Protein AF-A0A368EJ37-F1 (afdb_monomer)

Nearest PDB structures (foldseek):
  1osc-assembly3_E  TM=5.916E-01  e=1.489E+00  Rattus norvegicus
  3ah6-assembly2_F  TM=5.357E-01  e=2.552E+00  Escherichia coli K-12

Structure (mmCIF, N/CA/C/O backbone):
data_AF-A0A368EJ37-F1
#
_entry.id   AF-A0A368EJ37-F1
#
loop_
_atom_site.group_PDB
_atom_site.id
_atom_site.type_symbol
_atom_site.label_atom_id
_atom_site.label_alt_id
_atom_site.label_comp_id
_atom_site.label_asym_id
_atom_site.label_entity_id
_atom_site.label_seq_id
_atom_site.pdbx_PDB_ins_code
_atom_site.Cartn_x
_atom_site.Cartn_y
_atom_site.Cartn_z
_atom_site.occupancy
_atom_site.B_iso_or_equiv
_atom_site.auth_seq_id
_atom_site.auth_comp_id
_atom_site.auth_asym_id
_atom_site.auth_atom_id
_atom_site.pdbx_PDB_model_num
ATOM 1 N N . MET A 1 1 ? -40.345 -15.482 31.230 1.00 63.00 1 MET A N 1
ATOM 2 C CA . MET A 1 1 ? -39.903 -14.178 30.679 1.00 63.00 1 MET A CA 1
ATOM 3 C C . MET A 1 1 ? -39.580 -13.159 31.773 1.00 63.00 1 MET A C 1
ATOM 5 O O . MET A 1 1 ? -38.540 -12.523 31.689 1.00 63.00 1 MET A O 1
ATOM 9 N N . SER A 1 2 ? -40.390 -13.063 32.835 1.00 80.81 2 SER A N 1
ATOM 10 C CA . SER A 1 2 ? -40.132 -12.201 34.005 1.00 80.81 2 SER A CA 1
ATOM 11 C C . SER A 1 2 ? -38.794 -12.469 34.711 1.00 80.81 2 SER A C 1
ATOM 13 O O . SER A 1 2 ? -38.106 -11.522 35.070 1.00 80.81 2 SER A O 1
ATOM 15 N N . GLY A 1 3 ? -38.380 -13.735 34.844 1.00 87.50 3 GLY A N 1
ATOM 16 C CA . GLY A 1 3 ? -37.108 -14.088 35.494 1.00 87.50 3 GLY A CA 1
ATOM 17 C C . GLY A 1 3 ? -35.850 -13.566 34.783 1.00 87.50 3 GLY A C 1
ATOM 18 O O . GLY A 1 3 ? -34.902 -13.164 35.446 1.00 87.50 3 GLY A O 1
ATOM 19 N N . PHE A 1 4 ? -35.851 -13.498 33.445 1.00 92.50 4 PHE A N 1
ATOM 20 C CA . PHE A 1 4 ? -34.720 -12.962 32.670 1.00 92.50 4 PHE A CA 1
ATOM 21 C C . PHE A 1 4 ? -34.585 -11.445 32.844 1.00 92.50 4 PHE A C 1
ATOM 23 O O . PHE A 1 4 ? -33.490 -10.929 33.039 1.00 92.50 4 PHE A O 1
ATOM 30 N N . ILE A 1 5 ? -35.719 -10.739 32.832 1.00 93.44 5 ILE A N 1
ATOM 31 C CA . ILE A 1 5 ? -35.765 -9.295 33.086 1.00 93.44 5 ILE A CA 1
ATOM 32 C C . ILE A 1 5 ? -35.315 -9.003 34.524 1.00 93.44 5 ILE A C 1
ATOM 34 O O . ILE A 1 5 ? -34.531 -8.083 34.732 1.00 93.44 5 ILE A O 1
ATOM 38 N N . GLY A 1 6 ? -35.741 -9.818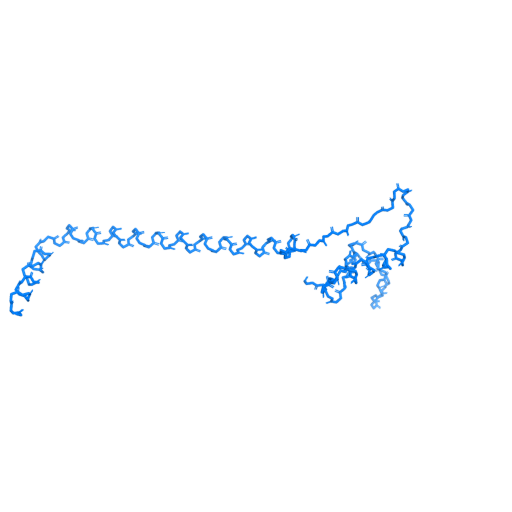 35.497 1.00 93.81 6 GLY A N 1
ATOM 39 C CA . GLY A 1 6 ? -35.275 -9.725 36.883 1.00 93.81 6 GLY A CA 1
ATOM 40 C C . GLY A 1 6 ? -33.755 -9.859 37.003 1.00 93.81 6 GLY A C 1
ATOM 41 O O . GLY A 1 6 ? -33.118 -8.998 37.597 1.00 93.81 6 GLY A O 1
ATOM 42 N N . ALA A 1 7 ? -33.161 -10.866 36.354 1.00 93.62 7 ALA A N 1
ATOM 43 C CA . ALA A 1 7 ? -31.709 -11.058 36.349 1.00 93.62 7 ALA A CA 1
ATOM 44 C C . ALA A 1 7 ? -30.945 -9.881 35.708 1.00 93.62 7 ALA A C 1
ATOM 46 O O . ALA A 1 7 ? -29.888 -9.490 36.199 1.00 93.62 7 ALA A O 1
ATOM 47 N N . LEU A 1 8 ? -31.481 -9.286 34.634 1.00 92.50 8 LEU A N 1
ATOM 48 C CA . LEU A 1 8 ? -30.867 -8.127 33.977 1.00 92.50 8 LEU A CA 1
ATOM 49 C C . LEU A 1 8 ? -30.895 -6.876 34.869 1.00 92.50 8 LEU A C 1
ATOM 51 O O . LEU A 1 8 ? -29.930 -6.115 34.897 1.00 92.50 8 LEU A O 1
ATOM 55 N N . LEU A 1 9 ? -32.000 -6.661 35.590 1.00 93.81 9 LEU A N 1
ATOM 56 C CA . LEU A 1 9 ? -32.155 -5.549 36.529 1.00 93.81 9 LEU A CA 1
ATOM 57 C C . LEU A 1 9 ? -31.240 -5.706 37.748 1.00 93.81 9 LEU A C 1
ATOM 59 O O . LEU A 1 9 ? -30.644 -4.718 38.175 1.00 93.81 9 LEU A O 1
ATOM 63 N N . GLU A 1 10 ? -31.084 -6.931 38.256 1.00 90.88 10 GLU A N 1
ATOM 64 C CA . GLU A 1 10 ? -30.146 -7.255 39.338 1.00 90.88 10 GLU A CA 1
ATOM 65 C C . GLU A 1 10 ? -28.701 -6.954 38.904 1.00 90.88 10 GLU A C 1
ATOM 67 O O . GLU A 1 10 ? -27.994 -6.180 39.549 1.00 90.88 10 GLU A O 1
ATOM 72 N N . ALA A 1 11 ? -28.296 -7.449 37.728 1.00 91.25 11 ALA A N 1
ATOM 73 C CA . ALA A 1 11 ? -26.981 -7.166 37.158 1.00 91.25 11 ALA A CA 1
ATOM 74 C C . ALA A 1 11 ? -26.767 -5.661 36.906 1.00 91.25 11 ALA A C 1
ATOM 76 O O . ALA A 1 11 ? -25.683 -5.129 37.147 1.00 91.25 11 ALA A O 1
ATOM 77 N N . TRP A 1 12 ? -27.798 -4.941 36.455 1.00 92.75 12 TRP A N 1
ATOM 78 C CA . TRP A 1 12 ? -27.737 -3.491 36.266 1.00 92.75 12 TRP A CA 1
ATOM 79 C C . TRP A 1 12 ? -27.555 -2.735 37.586 1.00 92.75 12 TRP A C 1
ATOM 81 O O . TRP A 1 12 ? -26.796 -1.762 37.643 1.00 92.75 1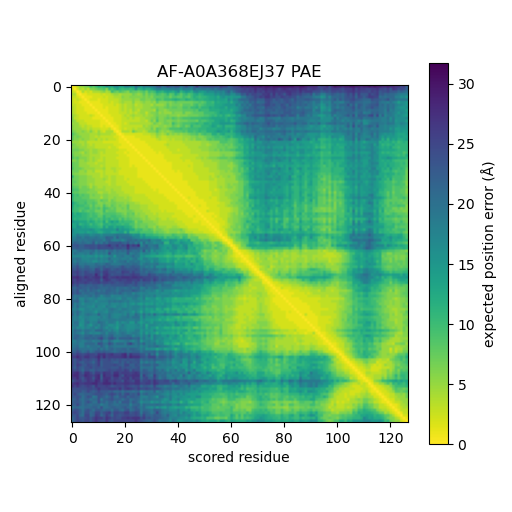2 TRP A O 1
ATOM 91 N N . ALA A 1 13 ? -28.222 -3.173 38.655 1.00 92.69 13 ALA A N 1
ATOM 92 C CA . ALA A 1 13 ? -28.052 -2.608 39.989 1.00 92.69 13 ALA A CA 1
ATOM 93 C C . ALA A 1 13 ? -26.623 -2.830 40.508 1.00 92.69 13 ALA A C 1
ATOM 95 O O . ALA A 1 13 ? -26.001 -1.889 41.009 1.00 92.69 13 ALA A O 1
ATOM 96 N N . GLU A 1 14 ? -26.066 -4.020 40.297 1.00 91.19 14 GLU A N 1
ATOM 97 C CA . GLU A 1 14 ? -24.692 -4.361 40.672 1.00 91.19 14 GLU A CA 1
ATOM 98 C C . GLU A 1 14 ? -23.657 -3.513 39.907 1.00 91.19 14 GLU A C 1
ATOM 100 O O . GLU A 1 14 ? -22.770 -2.894 40.508 1.00 91.19 14 GLU A O 1
ATOM 105 N N . LEU A 1 15 ? -23.831 -3.359 38.587 1.00 90.00 15 LEU A N 1
ATOM 106 C CA . LEU A 1 15 ? -23.019 -2.450 37.765 1.00 90.00 15 LEU A CA 1
ATOM 107 C C . LEU A 1 15 ? -23.121 -0.997 38.256 1.00 90.00 15 LEU A C 1
ATOM 109 O O . LEU A 1 15 ? -22.133 -0.258 38.256 1.00 90.00 15 LEU A O 1
ATOM 113 N N . ARG A 1 16 ? -24.310 -0.574 38.707 1.00 90.75 16 ARG A N 1
ATOM 114 C CA . ARG A 1 16 ? -24.559 0.769 39.250 1.00 90.75 16 ARG A CA 1
ATOM 115 C C . ARG A 1 16 ? -23.903 0.984 40.615 1.00 90.75 16 ARG A C 1
ATOM 117 O O . ARG A 1 16 ? -23.545 2.121 40.928 1.00 90.75 16 ARG A O 1
ATOM 124 N N . HIS A 1 17 ? -23.753 -0.061 41.419 1.00 94.50 17 HIS A N 1
ATOM 125 C CA . HIS A 1 17 ? -23.094 0.022 42.717 1.00 94.50 17 HIS A CA 1
ATOM 126 C C . HIS A 1 17 ? -21.567 0.088 42.563 1.00 94.50 17 HIS A C 1
ATOM 128 O O . HIS A 1 17 ? -20.903 0.900 43.205 1.00 94.50 17 HIS A O 1
ATOM 134 N N . HIS A 1 18 ? -21.010 -0.672 41.617 1.00 93.62 18 HIS A N 1
ATOM 135 C CA . HIS A 1 18 ? -19.567 -0.756 41.368 1.00 93.62 18 HIS A CA 1
ATOM 136 C C . HIS A 1 18 ? -19.077 0.064 40.162 1.00 93.62 18 HIS A C 1
ATOM 138 O O . HIS A 1 18 ? -18.057 -0.266 39.551 1.00 93.62 18 HIS A O 1
ATOM 144 N N . LYS A 1 19 ? -19.758 1.176 39.845 1.00 90.81 19 LYS A N 1
ATOM 145 C CA . LYS A 1 19 ? -19.499 2.019 38.657 1.00 90.81 19 LYS A CA 1
ATOM 146 C C . LYS A 1 19 ? -18.036 2.360 38.424 1.00 90.81 19 LYS A C 1
ATOM 148 O O . LYS A 1 19 ? -17.588 2.305 37.291 1.00 90.81 19 LYS A O 1
ATOM 153 N N . LEU A 1 20 ? -17.298 2.725 39.472 1.00 93.94 20 LEU A N 1
ATOM 154 C CA . LEU A 1 20 ? -15.902 3.152 39.343 1.00 93.94 20 LEU A CA 1
ATOM 155 C C . LEU A 1 20 ? -15.017 2.032 38.783 1.00 93.94 20 LEU A C 1
ATOM 157 O O . LEU A 1 20 ? -14.254 2.255 37.849 1.00 93.94 20 LEU A O 1
ATOM 161 N N . ARG A 1 21 ? -15.169 0.814 39.316 1.00 94.19 21 ARG A N 1
ATOM 162 C CA . ARG A 1 21 ? -14.412 -0.362 38.865 1.00 94.19 21 ARG A CA 1
ATOM 163 C C . ARG A 1 21 ? -14.820 -0.756 37.448 1.00 94.19 21 ARG A C 1
ATOM 165 O O . ARG A 1 21 ? -13.957 -0.979 36.608 1.00 94.19 21 ARG A O 1
ATOM 172 N N . VAL A 1 22 ? -16.126 -0.768 37.181 1.00 94.38 22 VAL A N 1
ATOM 173 C CA . VAL A 1 22 ? -16.693 -1.106 35.867 1.00 94.38 22 VAL A CA 1
ATOM 174 C C . VAL A 1 22 ? -16.231 -0.123 34.790 1.00 94.38 22 VAL A C 1
ATOM 176 O O . VAL A 1 22 ? -15.807 -0.549 33.720 1.00 94.38 22 VAL A O 1
ATOM 179 N N . LEU A 1 23 ? -16.256 1.182 35.074 1.00 95.25 23 LEU A N 1
ATOM 180 C CA . LEU A 1 23 ? -15.785 2.221 34.157 1.00 95.25 23 LEU A CA 1
ATOM 181 C C . LEU A 1 23 ? -14.298 2.063 33.847 1.00 95.25 23 LEU A C 1
ATOM 183 O O . LEU A 1 23 ? -13.919 2.132 32.681 1.00 95.25 23 LEU A O 1
ATOM 187 N N . LEU A 1 24 ? -13.467 1.805 34.862 1.00 95.94 24 LEU A N 1
ATOM 188 C CA . LEU A 1 24 ? -12.032 1.601 34.658 1.00 95.94 24 LEU A CA 1
ATOM 189 C C . LEU A 1 24 ? -11.761 0.392 33.748 1.00 95.94 24 LEU A C 1
ATOM 191 O O . LEU A 1 24 ? -10.946 0.480 32.832 1.00 95.94 24 LEU A O 1
ATOM 195 N N . SER A 1 25 ? -12.484 -0.714 33.957 1.00 96.50 25 SER A N 1
ATOM 196 C CA . SER A 1 25 ? -12.393 -1.902 33.103 1.00 96.50 25 SER A CA 1
ATOM 197 C C . SER A 1 25 ? -12.881 -1.637 31.676 1.00 96.50 25 SER A C 1
ATOM 199 O O . SER A 1 25 ? -12.213 -2.039 30.728 1.00 96.50 25 SER A O 1
ATOM 201 N N . LEU A 1 26 ? -14.000 -0.925 31.502 1.00 95.88 26 LEU A N 1
ATOM 202 C CA . LEU A 1 26 ? -14.537 -0.553 30.186 1.00 95.88 26 LEU A CA 1
ATOM 203 C C . LEU A 1 26 ? -13.570 0.328 29.395 1.00 95.88 26 LEU A C 1
ATOM 205 O O . LEU A 1 26 ? -13.362 0.086 28.209 1.00 95.88 26 LEU A O 1
ATOM 209 N N . ILE A 1 27 ? -12.957 1.317 30.048 1.00 97.69 27 ILE A N 1
ATOM 210 C CA . ILE A 1 27 ? -11.945 2.175 29.423 1.00 97.69 27 ILE A CA 1
ATOM 211 C C . ILE A 1 27 ? -10.732 1.340 29.015 1.00 97.69 27 ILE A C 1
ATOM 213 O O . ILE A 1 27 ? -10.263 1.476 27.890 1.00 97.69 27 ILE A O 1
ATOM 217 N N . GLY A 1 28 ? -10.259 0.446 29.890 1.00 97.62 28 GLY A N 1
ATOM 218 C CA . GLY A 1 28 ? -9.161 -0.464 29.568 1.00 97.62 28 GLY A CA 1
ATOM 219 C C . GLY A 1 28 ? -9.448 -1.278 28.306 1.00 97.62 28 GLY A C 1
ATOM 220 O O . GLY A 1 28 ? -8.648 -1.267 27.375 1.00 97.62 28 GLY A O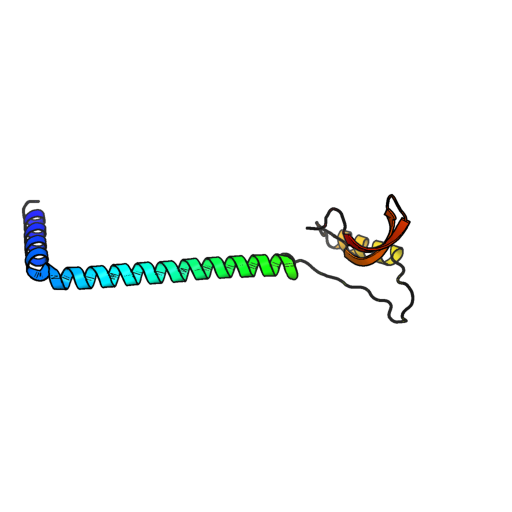 1
ATOM 221 N N . ILE A 1 29 ? -10.630 -1.896 28.231 1.00 97.88 29 ILE A N 1
ATOM 222 C CA . ILE A 1 29 ? -11.063 -2.668 27.059 1.00 97.88 29 ILE A CA 1
ATOM 223 C C . ILE A 1 29 ? -11.146 -1.777 25.813 1.00 97.88 29 ILE A C 1
ATOM 225 O O . ILE A 1 29 ? -10.629 -2.153 24.763 1.00 97.88 29 ILE A O 1
ATOM 229 N N . ALA A 1 30 ? -11.749 -0.589 25.915 1.00 97.94 30 ALA A N 1
ATOM 230 C CA . ALA A 1 30 ? -11.881 0.333 24.789 1.00 97.94 30 ALA A CA 1
ATOM 231 C C . ALA A 1 30 ? -10.514 0.758 24.232 1.00 97.94 30 ALA A C 1
ATOM 233 O O . ALA A 1 30 ? -10.302 0.722 23.020 1.00 97.94 30 ALA A O 1
ATOM 234 N N . VAL A 1 31 ? -9.567 1.094 25.113 1.00 98.38 31 VAL A N 1
ATOM 235 C CA . VAL A 1 31 ? -8.194 1.447 24.732 1.00 98.38 31 VAL A CA 1
ATOM 236 C C . VAL A 1 31 ? -7.476 0.250 24.112 1.00 98.38 31 VAL A C 1
ATOM 238 O O . VAL A 1 31 ? -6.818 0.412 23.087 1.00 98.38 31 VAL A O 1
ATOM 241 N N . SER A 1 32 ? -7.630 -0.958 24.665 1.00 98.25 32 SER A N 1
ATOM 242 C CA . SER A 1 32 ? -7.039 -2.173 24.091 1.00 98.25 32 SER A CA 1
ATOM 243 C C . SER A 1 32 ? -7.551 -2.459 22.679 1.00 98.25 32 SER A C 1
ATOM 245 O O . SER A 1 32 ? -6.751 -2.722 21.782 1.00 98.25 32 SER A O 1
ATOM 247 N N . VAL A 1 33 ? -8.865 -2.373 22.454 1.00 98.31 33 VAL A N 1
ATOM 248 C CA . VAL A 1 33 ? -9.468 -2.605 21.132 1.00 98.31 33 VAL A CA 1
ATOM 249 C C . VAL A 1 33 ? -9.037 -1.524 20.138 1.00 98.31 33 VAL A C 1
ATOM 251 O O . VAL A 1 33 ? -8.682 -1.848 19.003 1.00 98.31 33 VAL A O 1
ATOM 254 N N . ALA A 1 34 ? -9.005 -0.257 20.559 1.00 98.00 34 ALA A N 1
ATOM 255 C CA . ALA A 1 34 ? -8.534 0.845 19.723 1.00 98.00 34 ALA A CA 1
ATOM 256 C C . ALA A 1 34 ? -7.061 0.666 19.323 1.00 98.00 34 ALA A C 1
ATOM 258 O O . ALA A 1 34 ? -6.724 0.812 18.150 1.00 98.00 34 ALA A O 1
ATOM 259 N N . ALA A 1 35 ? -6.200 0.287 20.271 1.00 98.38 35 ALA A N 1
ATOM 260 C CA . ALA A 1 35 ? -4.790 0.020 20.014 1.00 98.38 35 ALA A CA 1
ATOM 261 C C . ALA A 1 35 ? -4.600 -1.156 19.044 1.00 98.38 35 ALA A C 1
ATOM 263 O O . ALA A 1 35 ? -3.864 -1.024 18.068 1.00 98.38 35 ALA A O 1
ATOM 264 N N . LEU A 1 36 ? -5.300 -2.276 19.261 1.00 98.44 36 LEU A N 1
ATOM 265 C CA . LEU A 1 36 ? -5.235 -3.432 18.364 1.00 98.44 36 LEU A CA 1
ATOM 266 C C . LEU A 1 36 ? -5.677 -3.060 16.943 1.00 98.44 36 LEU A C 1
ATOM 268 O O . LEU A 1 36 ? -5.000 -3.395 15.976 1.00 98.44 36 LEU A O 1
ATOM 272 N N . THR A 1 37 ? -6.777 -2.317 16.825 1.00 98.00 37 THR A N 1
ATOM 273 C CA . THR A 1 37 ? -7.299 -1.851 15.534 1.00 98.00 37 THR A CA 1
ATOM 274 C C . THR A 1 37 ? -6.301 -0.932 14.833 1.00 98.00 37 THR A C 1
ATOM 276 O O . THR A 1 37 ? -6.041 -1.108 13.646 1.00 98.00 37 THR A O 1
ATOM 279 N N . ALA A 1 38 ? -5.701 0.014 15.561 1.00 98.06 38 ALA A N 1
ATOM 280 C CA . ALA A 1 38 ? -4.706 0.927 15.009 1.00 98.06 38 ALA A CA 1
ATOM 281 C C . ALA A 1 38 ? -3.465 0.183 14.494 1.00 98.06 38 ALA A C 1
ATOM 283 O O . ALA A 1 38 ? -2.986 0.476 13.400 1.00 98.06 38 ALA A O 1
ATOM 284 N N . VAL A 1 39 ? -2.971 -0.807 15.245 1.00 98.06 39 VAL A N 1
ATOM 285 C CA . VAL A 1 39 ? -1.820 -1.625 14.836 1.00 98.06 39 VAL A CA 1
ATOM 286 C C . VAL A 1 39 ? -2.141 -2.451 13.591 1.00 98.06 39 VAL A C 1
ATOM 288 O O . VAL A 1 39 ? -1.330 -2.490 12.670 1.00 98.06 39 VAL A O 1
ATOM 291 N N . VAL A 1 40 ? -3.323 -3.070 13.527 1.00 97.94 40 VAL A N 1
ATOM 292 C CA . VAL A 1 40 ? -3.750 -3.840 12.347 1.00 97.94 40 VAL A CA 1
ATOM 293 C C . VAL A 1 40 ? -3.881 -2.935 11.122 1.00 97.94 40 VAL A C 1
ATOM 295 O O . VAL A 1 40 ? -3.344 -3.261 10.067 1.00 97.94 40 VAL A O 1
ATOM 298 N N . ALA A 1 41 ? -4.527 -1.776 11.265 1.00 98.00 41 ALA A N 1
ATOM 299 C CA . ALA A 1 41 ? -4.676 -0.818 10.174 1.00 98.00 41 ALA A CA 1
ATOM 300 C C . ALA A 1 41 ? -3.316 -0.328 9.653 1.00 98.00 41 ALA A C 1
ATOM 302 O O . ALA A 1 41 ? -3.095 -0.278 8.444 1.00 98.00 41 ALA A O 1
ATOM 303 N N . LEU A 1 42 ? -2.384 -0.014 10.558 1.00 98.00 42 LEU A N 1
ATOM 304 C CA . LEU A 1 42 ? -1.030 0.385 10.183 1.00 98.00 42 LEU A CA 1
ATOM 305 C C . LEU A 1 42 ? -0.269 -0.754 9.489 1.00 98.00 42 LEU A C 1
ATOM 307 O O . LEU A 1 42 ? 0.449 -0.500 8.524 1.00 98.00 42 LEU A O 1
ATOM 311 N N . GLY A 1 43 ? -0.429 -1.995 9.953 1.00 96.62 43 GLY A N 1
ATOM 312 C CA . GLY A 1 43 ? 0.195 -3.169 9.345 1.00 96.62 43 GLY A CA 1
ATOM 313 C C . GLY A 1 43 ? -0.277 -3.408 7.912 1.00 96.62 43 GLY A C 1
ATOM 314 O O . GLY A 1 43 ? 0.544 -3.618 7.021 1.00 96.62 43 GLY A O 1
ATOM 315 N N . GLU A 1 44 ? -1.582 -3.299 7.666 1.00 96.88 44 GLU A N 1
ATOM 316 C CA . GLU A 1 44 ? -2.136 -3.429 6.315 1.00 96.88 44 GLU A CA 1
ATOM 317 C C . GLU A 1 44 ? -1.702 -2.275 5.406 1.00 96.88 44 GLU A C 1
ATOM 319 O O . GLU A 1 44 ? -1.293 -2.513 4.270 1.00 96.88 44 GLU A O 1
ATOM 324 N N . TYR A 1 45 ? -1.660 -1.043 5.922 1.00 96.38 45 TYR A N 1
ATOM 325 C CA . TYR A 1 45 ? -1.106 0.095 5.185 1.00 96.38 45 TYR A CA 1
ATOM 326 C C . TYR A 1 45 ? 0.366 -0.123 4.802 1.00 96.38 45 TYR A C 1
ATOM 328 O O . TYR A 1 45 ? 0.751 0.105 3.657 1.00 96.38 45 TYR A O 1
ATOM 336 N N . GLN A 1 46 ? 1.200 -0.598 5.733 1.00 95.69 46 GLN A N 1
ATOM 337 C CA . GLN A 1 46 ? 2.605 -0.898 5.446 1.00 95.69 46 GLN A CA 1
ATOM 338 C C . GLN A 1 46 ? 2.754 -2.015 4.415 1.00 95.69 46 GLN A C 1
ATOM 340 O O . GLN A 1 46 ? 3.601 -1.914 3.531 1.00 95.69 46 GLN A O 1
ATOM 345 N N . ARG A 1 47 ? 1.929 -3.063 4.500 1.00 92.19 47 ARG A N 1
ATOM 346 C CA . ARG A 1 47 ? 1.927 -4.159 3.527 1.00 92.19 47 ARG A CA 1
ATOM 347 C C . ARG A 1 47 ? 1.558 -3.657 2.133 1.00 92.19 47 ARG A C 1
ATOM 349 O O . ARG A 1 47 ? 2.236 -4.013 1.174 1.00 92.19 47 ARG A O 1
ATOM 356 N N . GLN A 1 48 ? 0.538 -2.808 2.030 1.00 92.31 48 GLN A N 1
ATOM 357 C CA . GLN A 1 48 ? 0.153 -2.180 0.771 1.00 92.31 48 GLN A CA 1
ATOM 358 C C . GLN A 1 48 ? 1.279 -1.296 0.224 1.00 92.31 48 GLN A C 1
ATOM 360 O O . GLN A 1 48 ? 1.677 -1.458 -0.925 1.00 92.31 48 GLN A O 1
ATOM 365 N N . ALA A 1 49 ? 1.845 -0.414 1.049 1.00 90.88 49 ALA A N 1
ATOM 366 C CA . ALA A 1 49 ? 2.939 0.460 0.638 1.00 90.88 49 ALA A CA 1
ATOM 367 C C . ALA A 1 49 ? 4.172 -0.337 0.178 1.00 90.88 49 ALA A C 1
ATOM 369 O O . ALA A 1 49 ? 4.815 0.027 -0.806 1.00 90.88 49 ALA A O 1
ATOM 370 N N . ALA A 1 50 ? 4.491 -1.440 0.860 1.00 88.12 50 ALA A N 1
ATOM 371 C CA . ALA A 1 50 ? 5.574 -2.335 0.475 1.00 88.12 50 ALA A CA 1
ATOM 372 C C . ALA A 1 50 ? 5.285 -3.053 -0.851 1.00 88.12 50 ALA A C 1
ATOM 374 O O . ALA A 1 50 ? 6.187 -3.169 -1.677 1.00 88.12 50 ALA A O 1
ATOM 375 N N . ALA A 1 51 ? 4.045 -3.494 -1.079 1.00 86.31 51 ALA A N 1
ATOM 376 C CA . ALA A 1 51 ? 3.636 -4.105 -2.341 1.00 86.31 51 ALA A CA 1
ATOM 377 C C . ALA A 1 51 ? 3.721 -3.104 -3.502 1.00 86.31 51 ALA A C 1
ATOM 379 O O . ALA A 1 51 ? 4.360 -3.393 -4.504 1.00 86.31 51 ALA A O 1
ATOM 380 N N . GLU A 1 52 ? 3.185 -1.893 -3.340 1.00 86.06 52 GLU A N 1
ATOM 381 C CA . GLU A 1 52 ? 3.265 -0.838 -4.359 1.00 86.06 52 GLU A CA 1
ATOM 382 C C . GLU A 1 52 ? 4.710 -0.409 -4.645 1.00 86.06 52 GLU A C 1
ATOM 384 O O . GLU A 1 52 ? 5.071 -0.125 -5.786 1.00 86.06 52 GLU A O 1
ATOM 389 N N . GLN A 1 53 ? 5.556 -0.347 -3.614 1.00 86.06 53 GLN A N 1
ATOM 390 C CA . GLN A 1 53 ? 6.984 -0.095 -3.780 1.00 86.06 53 GLN A CA 1
ATOM 391 C C . GLN A 1 53 ? 7.655 -1.248 -4.539 1.00 86.06 53 GLN A C 1
ATOM 393 O O . GLN A 1 53 ? 8.445 -1.001 -5.446 1.00 86.06 53 GLN A O 1
ATOM 398 N N . SER A 1 54 ? 7.339 -2.497 -4.197 1.00 80.81 54 SER A N 1
ATOM 399 C CA . SER A 1 54 ? 7.855 -3.666 -4.909 1.00 80.81 54 SER A CA 1
ATOM 400 C C . SER A 1 54 ? 7.426 -3.652 -6.373 1.00 80.81 54 SER A C 1
ATOM 402 O O . SER A 1 54 ? 8.268 -3.857 -7.236 1.00 80.81 54 SER A O 1
ATOM 404 N N . ASP A 1 55 ? 6.169 -3.324 -6.665 1.00 81.12 55 ASP A N 1
ATOM 405 C CA . ASP A 1 55 ? 5.665 -3.216 -8.034 1.00 81.12 55 ASP A CA 1
ATOM 406 C C . ASP A 1 55 ? 6.370 -2.094 -8.814 1.00 81.12 55 ASP A C 1
ATOM 408 O O . ASP A 1 55 ? 6.699 -2.271 -9.985 1.00 81.12 55 ASP A O 1
ATOM 412 N N . ARG A 1 56 ? 6.654 -0.950 -8.168 1.00 75.50 56 ARG A N 1
ATOM 413 C CA . ARG A 1 56 ? 7.343 0.192 -8.797 1.00 75.50 56 ARG A CA 1
ATOM 414 C C . ARG A 1 56 ? 8.803 -0.085 -9.150 1.00 75.50 56 ARG A C 1
ATOM 416 O O . ARG A 1 56 ? 9.272 0.414 -10.166 1.00 75.50 56 ARG A O 1
ATOM 423 N N . TYR A 1 57 ? 9.533 -0.815 -8.309 1.00 70.50 57 TYR A N 1
ATOM 424 C CA . TYR A 1 57 ? 10.981 -1.010 -8.487 1.00 70.50 57 TYR A CA 1
ATOM 425 C C . TYR A 1 57 ? 11.361 -2.404 -8.991 1.00 70.50 57 TYR A C 1
ATOM 427 O O . TYR A 1 57 ? 12.346 -2.543 -9.710 1.00 70.50 57 TYR A O 1
ATOM 435 N N . GLY A 1 58 ? 10.613 -3.434 -8.603 1.00 67.38 58 GLY A N 1
ATOM 436 C CA . GLY A 1 58 ? 10.816 -4.819 -9.028 1.00 67.38 58 GLY A CA 1
ATOM 437 C C . GLY A 1 58 ? 9.953 -5.231 -10.219 1.00 67.38 58 GLY A C 1
ATOM 438 O O . GLY A 1 58 ? 10.171 -6.306 -10.774 1.00 67.38 58 GLY A O 1
ATOM 439 N N . GLY A 1 59 ? 8.997 -4.390 -10.624 1.00 70.62 59 GLY A N 1
ATOM 440 C CA . GLY A 1 59 ? 7.928 -4.788 -11.531 1.00 70.62 59 GLY A CA 1
ATOM 441 C C . GLY A 1 59 ? 6.887 -5.659 -10.823 1.00 70.62 59 GLY A C 1
ATOM 442 O O . GLY A 1 59 ? 7.076 -6.105 -9.689 1.00 70.62 59 GLY A O 1
ATOM 443 N N . ARG A 1 60 ? 5.755 -5.899 -11.490 1.00 69.44 60 ARG A N 1
ATOM 444 C CA . ARG A 1 60 ? 4.722 -6.803 -10.965 1.00 69.44 60 ARG A CA 1
ATOM 445 C C . ARG A 1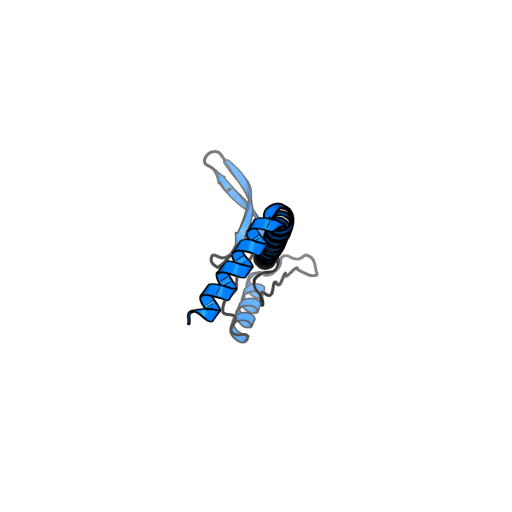 60 ? 5.278 -8.223 -10.856 1.00 69.44 60 ARG A C 1
ATOM 447 O O . ARG A 1 60 ? 6.255 -8.585 -11.509 1.00 69.44 60 ARG A O 1
ATOM 454 N N . VAL A 1 61 ? 4.618 -9.064 -10.063 1.00 63.28 61 VAL A N 1
ATOM 455 C CA . VAL A 1 61 ? 4.942 -10.497 -9.995 1.00 63.28 61 VAL A CA 1
ATOM 456 C C . VAL A 1 61 ? 4.987 -11.073 -11.421 1.00 63.28 61 VAL A C 1
ATOM 458 O O . VAL A 1 61 ? 3.996 -10.983 -12.143 1.00 63.28 61 VAL A O 1
ATOM 461 N N . ALA A 1 62 ? 6.139 -11.650 -11.792 1.00 66.69 62 ALA A N 1
ATOM 462 C CA . ALA A 1 62 ? 6.515 -12.146 -13.128 1.00 66.69 62 ALA A CA 1
ATOM 463 C C . ALA A 1 62 ? 7.098 -11.130 -14.141 1.00 66.69 62 ALA A C 1
ATOM 465 O O . ALA A 1 62 ? 7.274 -11.479 -15.307 1.00 66.69 62 ALA A O 1
ATOM 466 N N . THR A 1 63 ? 7.481 -9.917 -13.730 1.00 75.00 63 THR A N 1
ATOM 467 C CA . THR A 1 63 ? 8.313 -9.038 -14.568 1.00 75.00 63 THR A CA 1
ATOM 468 C C . THR A 1 63 ? 9.753 -9.560 -14.637 1.00 75.00 63 THR A C 1
ATOM 470 O O . THR A 1 63 ? 10.404 -9.769 -13.616 1.00 75.00 63 THR A O 1
ATOM 473 N N . ILE A 1 64 ? 10.264 -9.752 -15.855 1.00 75.56 64 ILE A N 1
ATOM 474 C CA . ILE A 1 64 ? 11.662 -10.109 -16.120 1.00 75.56 64 ILE A CA 1
ATOM 475 C C . ILE A 1 64 ? 12.344 -8.877 -16.712 1.00 75.56 64 ILE A C 1
ATOM 477 O O . ILE A 1 64 ? 11.918 -8.377 -17.750 1.00 75.56 64 ILE A O 1
ATOM 481 N N . SER A 1 65 ? 13.398 -8.394 -16.055 1.00 78.19 65 SER A N 1
ATOM 482 C CA . SER A 1 65 ? 14.240 -7.314 -16.575 1.00 78.19 65 SER A CA 1
ATOM 483 C C 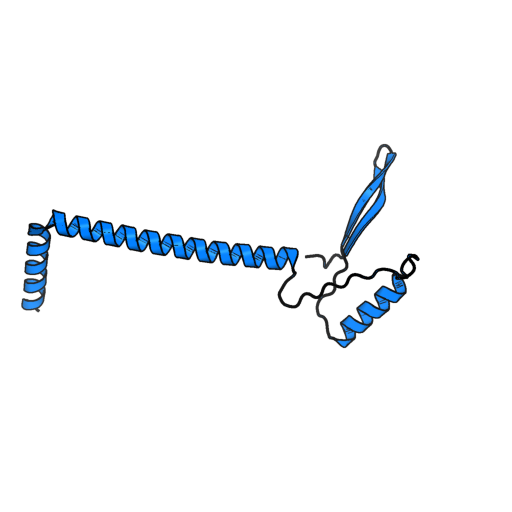. SER A 1 65 ? 15.528 -7.901 -17.139 1.00 78.19 65 SER A C 1
ATOM 485 O O . SER A 1 65 ? 16.214 -8.670 -16.463 1.00 78.19 65 SER A O 1
ATOM 487 N N . VAL A 1 66 ? 15.843 -7.554 -18.385 1.00 78.75 66 VAL A N 1
ATOM 488 C CA . VAL A 1 66 ? 17.052 -7.995 -19.081 1.00 78.75 66 VAL A CA 1
ATOM 489 C C . VAL A 1 66 ? 17.832 -6.758 -19.496 1.00 78.75 66 VAL A C 1
ATOM 491 O O . VAL A 1 66 ? 17.316 -5.900 -20.205 1.00 78.75 66 VAL A O 1
ATOM 494 N N . SER A 1 67 ? 19.085 -6.675 -19.058 1.00 79.00 67 SER A N 1
ATOM 495 C CA . SER A 1 67 ? 20.028 -5.645 -19.489 1.00 79.00 67 SER A CA 1
ATOM 496 C C . SER A 1 67 ? 21.078 -6.268 -20.399 1.00 79.00 67 SER A C 1
ATOM 498 O O . SER A 1 67 ? 21.756 -7.212 -19.989 1.00 79.00 67 SER A O 1
ATOM 500 N N . ALA A 1 68 ? 21.239 -5.730 -21.604 1.00 77.31 68 ALA A N 1
ATOM 501 C CA . ALA A 1 68 ? 22.294 -6.135 -22.524 1.00 77.31 68 ALA A CA 1
ATOM 502 C C . ALA A 1 68 ? 23.442 -5.120 -22.517 1.00 77.31 68 ALA A C 1
ATOM 504 O O . ALA A 1 68 ? 23.226 -3.909 -22.475 1.00 77.31 68 ALA A O 1
ATOM 505 N N . SER A 1 69 ? 24.669 -5.629 -22.575 1.00 77.56 69 SER A N 1
ATOM 506 C CA . SER A 1 69 ? 25.889 -4.834 -22.711 1.00 77.56 69 SER A CA 1
ATOM 507 C C . SER A 1 69 ? 26.884 -5.586 -23.587 1.00 77.56 69 SER A C 1
ATOM 509 O O . SER A 1 69 ? 27.061 -6.793 -23.410 1.00 77.56 69 SER A O 1
ATOM 511 N N . ALA A 1 70 ? 27.555 -4.887 -24.502 1.00 77.56 70 ALA A N 1
ATOM 512 C CA . ALA A 1 70 ? 28.602 -5.488 -25.320 1.00 77.56 70 ALA A CA 1
ATOM 513 C C . ALA A 1 70 ? 29.780 -5.950 -24.445 1.00 77.56 70 ALA A C 1
ATOM 515 O O . ALA A 1 70 ? 30.218 -5.235 -23.544 1.00 77.56 70 ALA A O 1
ATOM 516 N N . THR A 1 71 ? 30.294 -7.154 -24.702 1.00 79.56 71 THR A N 1
ATOM 517 C CA . THR A 1 71 ? 31.393 -7.745 -23.909 1.00 79.56 71 THR A CA 1
ATOM 518 C C . THR A 1 71 ? 32.751 -7.118 -24.241 1.00 79.56 71 THR A C 1
ATOM 520 O O . THR A 1 71 ? 33.652 -7.092 -23.408 1.00 79.56 71 THR A O 1
ATOM 523 N N . ASP A 1 72 ? 32.889 -6.585 -25.449 1.00 81.75 72 ASP A N 1
ATOM 524 C CA . ASP A 1 72 ? 34.092 -5.964 -26.008 1.00 81.75 72 ASP A CA 1
ATOM 525 C C . ASP A 1 72 ? 34.050 -4.424 -25.982 1.00 81.75 72 ASP A C 1
ATOM 527 O O . ASP A 1 72 ? 34.983 -3.768 -26.444 1.00 81.75 72 ASP A O 1
ATOM 531 N N . GLY A 1 73 ? 32.980 -3.837 -25.434 1.00 73.06 73 GLY A N 1
ATOM 532 C CA . GLY A 1 73 ? 32.771 -2.389 -25.405 1.00 73.06 73 GLY A CA 1
ATOM 533 C C . GLY A 1 73 ? 32.391 -1.777 -26.757 1.00 73.06 73 GLY A C 1
ATOM 534 O O . GLY A 1 73 ? 32.331 -0.550 -26.859 1.00 73.06 73 GLY A O 1
ATOM 535 N N . ALA A 1 74 ? 32.127 -2.592 -27.784 1.00 80.25 74 ALA A N 1
ATOM 536 C CA . ALA A 1 74 ? 31.588 -2.110 -29.048 1.00 80.25 74 ALA A CA 1
ATOM 537 C C . ALA A 1 74 ? 30.141 -1.600 -28.876 1.00 80.25 74 ALA A C 1
ATOM 539 O O . ALA A 1 74 ? 29.448 -1.982 -27.928 1.00 80.25 74 ALA A O 1
ATOM 540 N N . PRO A 1 75 ? 29.646 -0.729 -29.775 1.00 77.06 75 PRO A N 1
ATOM 541 C CA . PRO A 1 75 ? 28.227 -0.400 -29.817 1.00 77.06 75 PRO A CA 1
ATOM 542 C C . PRO A 1 75 ? 27.390 -1.672 -29.999 1.00 77.06 75 PRO A C 1
ATOM 544 O O . PRO A 1 75 ? 27.703 -2.494 -30.860 1.00 77.06 75 PRO A O 1
ATOM 547 N N . LEU A 1 76 ? 26.337 -1.833 -29.193 1.00 80.69 76 LEU A N 1
ATOM 548 C CA . LEU A 1 76 ? 25.404 -2.946 -29.351 1.00 80.69 76 LEU A CA 1
ATOM 549 C C . LEU A 1 76 ? 24.648 -2.788 -30.677 1.00 80.69 76 LEU A C 1
ATOM 551 O O . LEU A 1 76 ? 24.193 -1.687 -30.998 1.00 80.69 76 LEU A O 1
ATOM 555 N N . ASP A 1 77 ? 24.491 -3.885 -31.416 1.00 85.12 77 ASP A N 1
ATOM 556 C CA . ASP A 1 77 ? 23.537 -3.944 -32.519 1.00 85.12 77 ASP A CA 1
ATOM 5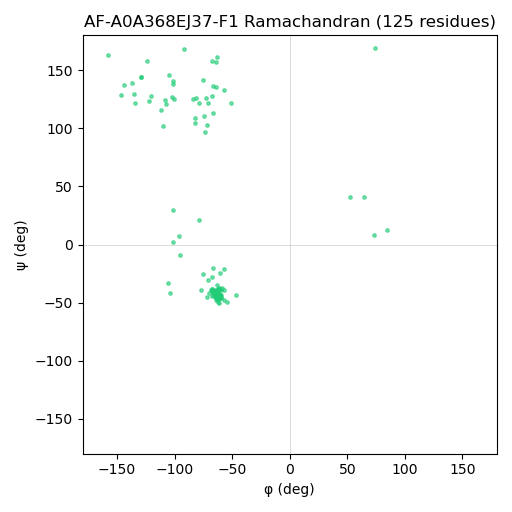57 C C . ASP A 1 77 ? 22.120 -4.035 -31.941 1.00 85.12 77 ASP A C 1
ATOM 559 O O . ASP A 1 77 ? 21.656 -5.098 -31.518 1.00 85.12 77 ASP A O 1
ATOM 563 N N . TRP A 1 78 ? 21.467 -2.878 -31.855 1.00 81.12 78 TRP A N 1
ATOM 564 C CA . TRP A 1 78 ? 20.129 -2.772 -31.289 1.00 81.12 78 TRP A CA 1
ATOM 565 C C . TRP A 1 78 ? 19.073 -3.457 -32.151 1.00 81.12 78 TRP A C 1
ATOM 567 O O . TRP A 1 78 ? 18.106 -3.939 -31.576 1.00 81.12 78 TRP A O 1
ATOM 577 N N . ASP A 1 79 ? 19.265 -3.554 -33.471 1.00 85.62 79 ASP A N 1
ATOM 578 C CA . ASP A 1 79 ? 18.292 -4.180 -34.371 1.00 85.62 79 ASP A CA 1
ATOM 579 C C . ASP A 1 79 ? 18.289 -5.704 -34.181 1.00 85.62 79 ASP A C 1
ATOM 581 O O . ASP A 1 79 ? 17.232 -6.310 -34.001 1.00 85.62 79 ASP A O 1
ATOM 585 N N . SER A 1 80 ? 19.475 -6.320 -34.115 1.00 86.31 80 SER A N 1
ATOM 586 C CA . SER A 1 80 ? 19.603 -7.752 -33.810 1.00 86.31 80 SER A CA 1
ATOM 587 C C . SER A 1 80 ? 19.104 -8.087 -32.402 1.00 86.31 80 SER A C 1
ATOM 589 O O . SER A 1 80 ? 18.432 -9.101 -32.214 1.00 86.31 80 SER A O 1
ATOM 591 N N . PHE A 1 81 ? 19.403 -7.243 -31.408 1.00 84.81 81 PHE A N 1
ATOM 592 C CA . PHE A 1 81 ? 18.882 -7.427 -30.052 1.00 84.81 81 PHE A CA 1
ATOM 593 C C . PHE A 1 81 ? 17.346 -7.363 -30.028 1.00 84.81 81 PHE A C 1
ATOM 595 O O . PHE A 1 81 ? 16.698 -8.119 -29.300 1.00 84.81 81 PHE A O 1
ATOM 602 N N . ASP A 1 82 ? 16.758 -6.490 -30.847 1.00 86.06 82 ASP A N 1
ATOM 603 C CA . ASP A 1 82 ? 15.312 -6.341 -30.969 1.00 86.06 82 ASP A CA 1
ATOM 604 C C . ASP A 1 82 ? 14.626 -7.587 -31.521 1.00 86.06 82 ASP A C 1
ATOM 606 O O . ASP A 1 82 ? 13.594 -8.033 -31.004 1.00 86.06 82 ASP A O 1
ATOM 610 N N . GLU A 1 83 ? 15.210 -8.153 -32.573 1.00 89.88 83 GLU A N 1
ATOM 611 C CA . GLU A 1 83 ? 14.725 -9.362 -33.228 1.00 89.88 83 GLU A CA 1
ATOM 612 C C . GLU A 1 83 ? 14.776 -10.560 -32.271 1.00 89.88 83 GLU A C 1
ATOM 614 O O . GLU A 1 83 ? 13.792 -11.288 -32.129 1.00 89.88 83 GLU A O 1
ATOM 619 N N . ASP A 1 84 ? 15.865 -10.704 -31.514 1.00 88.69 84 ASP A N 1
ATOM 620 C CA . ASP A 1 84 ? 16.013 -11.777 -30.530 1.00 88.69 84 ASP A CA 1
ATOM 621 C C . ASP A 1 84 ? 14.999 -11.657 -29.382 1.00 88.69 84 ASP A C 1
ATOM 623 O O . ASP A 1 84 ? 14.350 -12.640 -29.000 1.00 88.69 84 ASP A O 1
ATOM 627 N N . VAL A 1 85 ? 14.819 -10.449 -28.833 1.00 87.62 85 VAL A N 1
ATOM 628 C CA . VAL A 1 85 ? 13.864 -10.203 -27.740 1.00 87.62 85 VAL A CA 1
ATOM 629 C C . VAL A 1 85 ? 12.426 -10.399 -28.214 1.00 87.62 85 VAL A C 1
ATOM 631 O O . VAL A 1 85 ? 11.630 -11.025 -27.511 1.00 87.62 85 VAL A O 1
ATOM 634 N N . SER A 1 86 ? 12.078 -9.904 -29.402 1.00 87.75 86 SER A N 1
ATOM 635 C CA . SER A 1 86 ? 10.736 -10.074 -29.970 1.00 87.75 86 SER A CA 1
ATOM 636 C C . SER A 1 86 ? 10.445 -11.535 -30.334 1.00 87.75 86 SER A C 1
ATOM 638 O O . SER A 1 86 ? 9.353 -12.031 -30.047 1.00 87.75 86 SER A O 1
ATOM 640 N N . GLY A 1 87 ? 11.432 -12.267 -30.857 1.00 90.75 87 GLY A N 1
ATOM 641 C CA . GLY A 1 87 ? 11.340 -13.703 -31.109 1.00 90.75 87 GLY A CA 1
ATOM 642 C C . GLY A 1 87 ? 11.143 -14.516 -29.827 1.00 90.75 87 GLY A C 1
ATOM 643 O O . GLY A 1 87 ? 10.284 -15.402 -29.773 1.00 90.75 87 GLY A O 1
ATOM 644 N N . ALA A 1 88 ? 11.877 -14.189 -28.760 1.00 88.94 88 ALA A N 1
ATOM 645 C CA . ALA A 1 88 ? 11.683 -14.802 -27.449 1.00 88.94 88 ALA A CA 1
ATOM 646 C C . ALA A 1 88 ? 10.298 -14.475 -26.868 1.00 88.94 88 ALA A C 1
ATOM 648 O O . ALA A 1 88 ? 9.609 -15.372 -26.380 1.00 88.94 88 ALA A O 1
ATOM 649 N N . ALA A 1 89 ? 9.858 -13.220 -26.965 1.00 88.69 89 ALA A N 1
ATOM 650 C CA . ALA A 1 89 ? 8.543 -12.799 -26.499 1.00 88.69 89 ALA A CA 1
ATOM 651 C C . ALA A 1 89 ? 7.408 -13.544 -27.208 1.00 88.69 89 ALA A C 1
ATOM 653 O O . ALA A 1 89 ? 6.488 -14.022 -26.546 1.00 88.69 89 ALA A O 1
ATOM 654 N N . ALA A 1 90 ? 7.507 -13.718 -2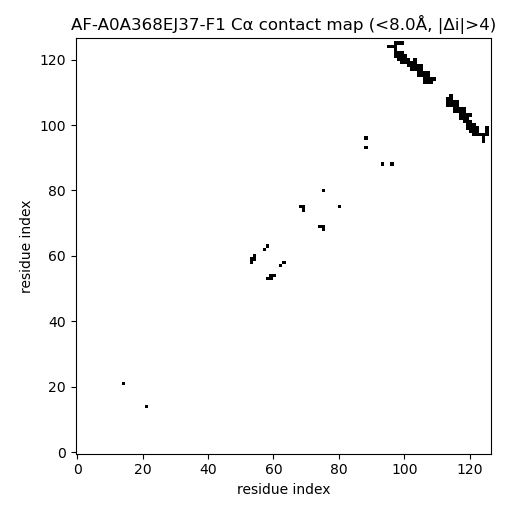8.529 1.00 89.81 90 ALA A N 1
ATOM 655 C CA . ALA A 1 90 ? 6.553 -14.504 -29.302 1.00 89.81 90 ALA A CA 1
ATOM 656 C C . ALA A 1 90 ? 6.571 -15.986 -28.897 1.00 89.81 90 ALA A C 1
ATOM 658 O O . ALA A 1 90 ? 5.518 -16.589 -28.705 1.00 89.81 90 ALA A O 1
ATOM 659 N N . ARG A 1 91 ? 7.763 -16.572 -28.711 1.00 92.25 91 ARG A N 1
ATOM 660 C CA . ARG A 1 91 ? 7.931 -17.976 -28.299 1.00 92.25 91 ARG A CA 1
ATOM 661 C C . ARG A 1 91 ? 7.311 -18.277 -26.935 1.00 92.25 91 ARG A C 1
ATOM 663 O O . ARG A 1 91 ? 6.790 -19.372 -26.741 1.00 92.25 91 ARG A O 1
ATOM 670 N N . PHE A 1 92 ? 7.440 -17.354 -25.989 1.00 89.44 92 PHE A N 1
ATOM 671 C CA . PHE A 1 92 ? 6.943 -17.517 -24.622 1.00 89.44 92 PHE A CA 1
ATOM 672 C C . PHE A 1 92 ? 5.564 -16.889 -24.400 1.00 89.44 92 PHE A C 1
ATOM 674 O O . PHE A 1 92 ? 5.108 -16.851 -23.260 1.00 89.44 92 PHE A O 1
ATOM 681 N N . GLU A 1 93 ? 4.914 -16.411 -25.465 1.00 87.62 93 GLU A N 1
ATOM 682 C CA . GLU A 1 93 ? 3.597 -15.767 -25.412 1.00 87.62 93 GLU A CA 1
ATOM 683 C C . GLU A 1 93 ? 3.549 -14.619 -24.386 1.00 87.62 93 GLU A C 1
ATOM 685 O O . GLU A 1 93 ? 2.585 -14.457 -23.636 1.00 87.62 93 GLU A O 1
ATOM 690 N N . LEU A 1 94 ? 4.616 -13.813 -24.326 1.00 84.75 94 LEU A N 1
ATOM 691 C CA . LEU A 1 94 ? 4.675 -12.671 -23.420 1.00 84.75 94 LEU A CA 1
ATOM 692 C C . LEU A 1 94 ? 3.644 -11.624 -23.848 1.00 84.75 94 LEU A C 1
ATOM 694 O O . LEU A 1 94 ? 3.780 -10.978 -24.884 1.00 84.75 94 LEU A O 1
ATOM 698 N N . SER A 1 95 ? 2.629 -11.422 -23.011 1.00 81.25 95 SER A N 1
ATOM 699 C CA . SER A 1 95 ? 1.550 -10.462 -23.270 1.00 81.25 95 SER A CA 1
ATOM 700 C C . SER A 1 95 ? 2.009 -9.003 -23.265 1.00 81.25 95 SER A C 1
ATOM 702 O O . SER A 1 95 ? 1.295 -8.135 -23.765 1.00 81.25 95 SER A O 1
ATOM 704 N N . TYR A 1 96 ? 3.154 -8.713 -22.644 1.00 76.81 96 TYR A N 1
ATOM 705 C CA . TYR A 1 96 ? 3.660 -7.357 -22.492 1.00 76.81 96 TYR A CA 1
ATOM 706 C C . TYR A 1 96 ? 5.180 -7.330 -22.542 1.00 76.81 96 TYR A C 1
ATOM 708 O O . TYR A 1 96 ? 5.850 -8.053 -21.805 1.00 76.81 96 TYR A O 1
ATOM 716 N N . VAL A 1 97 ? 5.708 -6.466 -23.400 1.00 82.50 97 VAL A N 1
ATOM 717 C CA . VAL A 1 97 ? 7.135 -6.198 -23.538 1.00 82.50 97 VAL A CA 1
ATOM 718 C C . VAL A 1 97 ? 7.288 -4.690 -23.619 1.00 82.50 97 VAL A C 1
ATOM 720 O O . VAL A 1 97 ? 6.595 -4.040 -24.398 1.00 82.50 97 VAL A O 1
ATOM 723 N N . SER A 1 98 ? 8.177 -4.142 -22.800 1.00 81.62 98 SER A N 1
ATOM 724 C CA . SER A 1 98 ? 8.476 -2.716 -22.782 1.00 81.62 98 SER A CA 1
ATOM 725 C C . SER A 1 98 ? 9.973 -2.501 -22.685 1.00 81.62 98 SER A C 1
ATOM 727 O O . SER A 1 98 ? 10.643 -3.172 -21.895 1.00 81.62 98 SER A O 1
ATOM 729 N N . ARG A 1 99 ? 10.486 -1.537 -23.439 1.00 79.75 99 ARG A N 1
ATOM 730 C CA . ARG A 1 99 ? 11.902 -1.186 -23.464 1.00 79.75 99 ARG A CA 1
ATOM 731 C C . ARG A 1 99 ? 12.131 0.105 -22.701 1.00 79.75 99 ARG A C 1
ATOM 733 O O . ARG A 1 99 ? 11.304 1.019 -22.720 1.00 79.75 99 ARG A O 1
ATOM 740 N N . LEU A 1 100 ? 13.284 0.170 -22.048 1.00 79.75 100 LEU A N 1
ATOM 741 C CA . LEU A 1 100 ? 13.776 1.371 -21.398 1.00 79.75 100 LEU A CA 1
ATOM 742 C C . LEU A 1 100 ? 15.245 1.562 -21.760 1.00 79.75 100 LEU A C 1
ATOM 744 O O . LEU A 1 100 ? 16.083 0.710 -21.473 1.00 79.75 100 LEU A O 1
ATOM 748 N N . ALA A 1 101 ? 15.551 2.706 -22.360 1.00 77.81 101 ALA A N 1
ATOM 749 C CA . ALA A 1 101 ? 16.909 3.172 -22.581 1.00 77.81 101 ALA A CA 1
ATOM 750 C C . ALA A 1 101 ? 17.155 4.377 -21.667 1.00 77.81 101 ALA A C 1
ATOM 752 O O . ALA A 1 101 ? 16.683 5.493 -21.912 1.00 77.81 101 ALA A O 1
ATOM 753 N N . ALA A 1 102 ? 17.868 4.130 -20.569 1.00 68.19 102 ALA A N 1
ATOM 754 C CA . ALA A 1 102 ? 18.228 5.167 -19.616 1.00 68.19 102 ALA A CA 1
A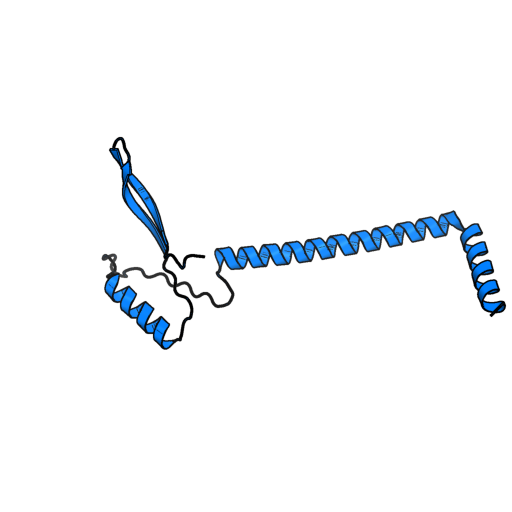TOM 755 C C . ALA A 1 102 ? 19.368 6.035 -20.167 1.00 68.19 102 ALA A C 1
ATOM 757 O O . ALA A 1 102 ? 20.328 5.526 -20.741 1.00 68.19 102 ALA A O 1
ATOM 758 N N . SER A 1 103 ? 19.294 7.343 -19.911 1.00 67.88 103 SER A N 1
ATOM 759 C CA . SER A 1 103 ? 20.393 8.291 -20.139 1.00 67.88 103 SER A CA 1
ATOM 760 C C . SER A 1 103 ? 20.815 8.469 -21.603 1.00 67.88 103 SER A C 1
ATOM 762 O O . SER A 1 103 ? 21.998 8.623 -21.903 1.00 67.88 103 SER A O 1
ATOM 764 N N . VAL A 1 104 ? 19.850 8.524 -22.523 1.00 75.56 104 VAL A N 1
ATOM 765 C CA . VAL A 1 104 ? 20.105 8.887 -23.924 1.00 75.56 104 VAL A CA 1
ATOM 766 C C . VAL A 1 104 ? 20.242 10.406 -24.029 1.00 75.56 104 VAL A C 1
ATOM 768 O O . VAL A 1 104 ? 19.329 11.151 -23.667 1.00 75.56 104 VAL A O 1
ATOM 771 N N . THR A 1 105 ? 21.382 10.897 -24.516 1.00 77.06 105 THR A N 1
ATOM 772 C CA . THR A 1 105 ? 21.563 12.329 -24.792 1.00 77.06 105 THR A CA 1
ATOM 773 C C . THR A 1 105 ? 20.961 12.672 -26.149 1.00 77.06 105 THR A C 1
ATOM 775 O O . THR A 1 105 ? 21.513 12.316 -27.187 1.00 77.06 105 THR A O 1
ATOM 778 N N . LEU A 1 106 ? 19.838 13.389 -26.142 1.00 81.06 106 LEU A N 1
ATOM 779 C CA . LEU A 1 106 ? 19.201 13.905 -27.350 1.00 81.06 106 LEU A CA 1
ATOM 780 C C . LEU A 1 106 ? 19.517 15.388 -27.520 1.00 81.06 106 LEU A C 1
ATOM 782 O O . LEU A 1 106 ? 19.488 16.165 -26.565 1.00 81.06 106 LEU A O 1
ATOM 786 N N . GLN A 1 107 ? 19.805 15.787 -28.755 1.00 84.50 107 GLN A N 1
ATOM 787 C CA . GLN A 1 107 ? 19.941 17.193 -29.115 1.00 84.50 107 GLN A CA 1
ATOM 788 C C . GLN A 1 107 ? 18.544 17.762 -29.356 1.00 84.50 107 GLN A C 1
ATOM 790 O O . GLN A 1 107 ? 17.916 17.465 -30.371 1.00 84.50 107 GLN A O 1
ATOM 795 N N . VAL A 1 108 ? 18.040 18.550 -28.407 1.00 85.12 108 VAL A N 1
ATOM 796 C CA . VAL A 1 108 ? 16.702 19.144 -28.501 1.00 85.12 108 VAL A CA 1
ATOM 797 C C . VAL A 1 108 ? 16.834 20.596 -28.939 1.00 85.12 108 VAL A C 1
ATOM 799 O O . VAL A 1 108 ? 17.530 21.391 -28.302 1.00 85.12 108 VAL A O 1
ATOM 802 N N . GLN A 1 109 ? 16.146 20.943 -30.025 1.00 84.69 109 GLN A N 1
ATOM 803 C CA . GLN A 1 109 ? 16.014 22.317 -30.492 1.00 84.69 109 GLN A CA 1
ATOM 804 C C . GLN A 1 109 ? 15.035 23.064 -29.576 1.00 84.69 109 GLN A C 1
ATOM 806 O O . GLN A 1 109 ? 13.836 22.785 -29.586 1.00 84.69 109 GLN A O 1
ATOM 811 N N . THR A 1 110 ? 15.529 24.016 -28.783 1.00 82.88 110 THR A N 1
ATOM 812 C CA . THR A 1 110 ? 14.675 25.007 -28.114 1.00 82.88 110 THR A CA 1
ATOM 813 C C . THR A 1 110 ? 14.541 26.254 -29.003 1.00 82.88 110 THR A C 1
ATOM 815 O O . THR A 1 110 ? 15.275 26.380 -29.991 1.00 82.88 110 THR A O 1
ATOM 818 N N . PRO A 1 111 ? 13.614 27.185 -28.696 1.00 86.94 111 PRO A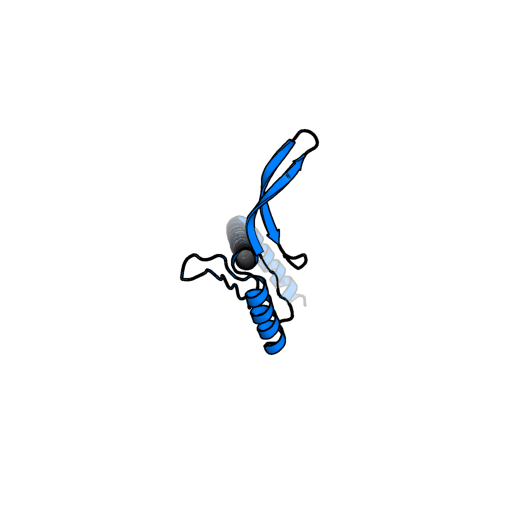 N 1
ATOM 819 C CA . PRO A 1 111 ? 13.431 28.406 -29.486 1.00 86.94 111 PRO A CA 1
ATOM 820 C C . PRO A 1 111 ? 14.689 29.274 -29.617 1.00 86.94 111 PRO A C 1
ATOM 822 O O . PRO A 1 111 ? 14.778 30.069 -30.545 1.00 86.94 111 PRO A O 1
ATOM 825 N N . GLU A 1 112 ? 15.652 29.120 -28.706 1.00 86.69 112 GLU A N 1
ATOM 826 C CA . GLU A 1 112 ? 16.871 29.925 -28.681 1.00 86.69 112 GLU A CA 1
ATOM 827 C C . GLU A 1 112 ? 18.098 29.149 -29.204 1.00 86.69 112 GLU A C 1
ATOM 829 O O . GLU A 1 112 ? 18.874 29.697 -29.984 1.00 86.69 112 GLU A O 1
ATOM 834 N N . TRP A 1 113 ? 18.277 27.866 -28.844 1.00 87.56 113 TRP A N 1
ATOM 835 C CA . TRP A 1 113 ? 19.469 27.079 -29.214 1.00 87.56 113 TRP A CA 1
ATOM 836 C C . TRP A 1 113 ? 19.230 25.560 -29.176 1.00 87.56 113 TRP A C 1
ATOM 838 O O . TRP A 1 113 ? 18.296 25.065 -28.550 1.00 87.56 113 TRP A O 1
ATOM 848 N N . VAL A 1 114 ? 20.123 24.794 -29.812 1.00 89.44 114 VAL A N 1
ATOM 849 C CA . VAL A 1 114 ? 20.202 23.337 -29.620 1.00 89.44 114 VAL A CA 1
ATOM 850 C C . VAL A 1 114 ? 20.994 23.061 -28.352 1.00 89.44 114 VAL A C 1
ATOM 852 O O . VAL A 1 114 ? 22.126 23.530 -28.220 1.00 89.44 114 VAL A O 1
ATOM 855 N N . ARG A 1 115 ? 20.423 22.290 -27.425 1.00 88.50 115 ARG A N 1
ATOM 856 C CA . ARG A 1 115 ? 21.153 21.827 -26.241 1.00 88.50 115 ARG A CA 1
ATOM 857 C C . ARG A 1 115 ? 21.025 20.316 -26.058 1.00 88.50 115 ARG A C 1
ATOM 859 O O . ARG A 1 115 ? 19.941 19.774 -26.300 1.00 88.50 115 ARG A O 1
ATOM 866 N N . PRO A 1 116 ? 22.086 19.648 -25.572 1.00 86.38 116 PRO A N 1
ATOM 867 C CA . PRO A 1 116 ? 21.991 18.258 -25.171 1.00 86.38 116 PRO A CA 1
ATOM 868 C C . PRO A 1 116 ? 21.091 18.160 -23.940 1.00 86.38 116 PRO A C 1
ATOM 870 O O . PRO A 1 116 ? 21.296 18.857 -22.944 1.00 86.38 116 PRO A O 1
ATOM 873 N N . VAL A 1 117 ? 20.086 17.296 -24.008 1.00 85.44 117 VAL A N 1
ATOM 874 C CA . VAL A 1 117 ? 19.221 16.957 -22.880 1.00 85.44 117 VAL A CA 1
ATOM 875 C C . VAL A 1 117 ? 19.352 15.464 -22.631 1.00 85.44 117 VAL A C 1
ATOM 877 O O . VAL A 1 117 ? 19.201 14.653 -23.544 1.00 85.44 117 VAL A O 1
ATOM 880 N N . THR A 1 118 ? 19.649 15.100 -21.387 1.00 83.56 118 THR A N 1
ATOM 881 C CA . THR A 1 118 ? 19.586 13.706 -20.951 1.00 83.56 118 THR A CA 1
ATOM 882 C C . THR A 1 118 ? 18.125 13.300 -20.870 1.00 83.56 118 THR A C 1
ATOM 884 O O . THR A 1 118 ? 17.336 13.916 -20.155 1.00 83.56 118 THR A O 1
ATOM 887 N N . THR A 1 119 ? 17.772 12.269 -21.619 1.00 82.69 119 THR A N 1
ATOM 888 C CA . THR A 1 119 ? 16.412 11.753 -21.725 1.00 82.69 119 THR A CA 1
ATOM 889 C C . THR A 1 119 ? 16.386 10.276 -21.370 1.00 82.69 119 THR A C 1
ATOM 891 O O . THR A 1 119 ? 17.402 9.580 -21.420 1.00 82.69 119 THR A O 1
ATOM 894 N N . MET A 1 120 ? 15.209 9.807 -20.979 1.00 80.50 120 MET A N 1
ATOM 895 C CA . MET A 1 120 ? 14.920 8.394 -20.804 1.00 80.50 120 MET A CA 1
ATOM 896 C C . MET A 1 120 ? 13.937 8.018 -21.903 1.00 80.50 120 MET A C 1
ATOM 898 O O . MET A 1 120 ? 12.842 8.578 -21.957 1.00 80.50 120 MET A O 1
ATOM 902 N N . LEU A 1 121 ? 14.355 7.131 -22.803 1.00 78.81 121 LEU A N 1
ATOM 903 C CA . LEU A 1 121 ? 13.460 6.580 -23.811 1.00 78.81 121 LEU A CA 1
ATOM 904 C C . LEU A 1 121 ? 12.713 5.410 -23.183 1.00 78.81 121 LEU A C 1
ATOM 906 O O . LEU A 1 121 ? 13.336 4.491 -22.652 1.00 78.81 121 LEU A O 1
ATOM 910 N N . VAL A 1 122 ? 11.389 5.466 -23.243 1.00 81.50 122 VAL A N 1
ATOM 911 C CA . VAL A 1 122 ? 10.498 4.396 -22.800 1.00 81.50 122 VAL A CA 1
ATOM 912 C C . VAL A 1 122 ? 9.510 4.095 -23.911 1.00 81.50 122 VAL A C 1
ATOM 914 O O . VAL A 1 122 ? 9.074 5.008 -24.618 1.00 81.50 122 VAL A O 1
ATOM 917 N N . ASP A 1 123 ? 9.153 2.826 -24.060 1.00 80.25 123 ASP A N 1
ATOM 918 C CA . ASP A 1 123 ? 8.053 2.464 -24.945 1.00 80.25 123 ASP A CA 1
ATOM 919 C C . ASP A 1 123 ? 6.722 3.046 -24.438 1.00 80.25 123 ASP A C 1
ATOM 921 O O . ASP A 1 123 ? 6.564 3.285 -23.240 1.00 80.25 123 ASP A O 1
ATOM 925 N N . PRO A 1 124 ? 5.712 3.235 -25.311 1.00 73.81 124 PRO A N 1
ATOM 926 C CA . PRO A 1 124 ? 4.367 3.656 -24.896 1.00 73.81 124 PRO A CA 1
ATOM 927 C C . PRO A 1 124 ? 3.696 2.662 -23.940 1.00 73.81 124 PRO A C 1
ATOM 929 O O . PRO A 1 124 ? 2.827 3.025 -23.155 1.00 73.81 124 PRO A O 1
ATOM 932 N N . ALA A 1 125 ? 4.127 1.404 -24.011 1.00 67.19 125 ALA A N 1
ATOM 933 C CA . ALA A 1 125 ? 3.823 0.342 -23.067 1.00 67.19 125 ALA A CA 1
ATOM 934 C C . ALA A 1 125 ? 4.689 0.444 -21.783 1.00 67.19 125 ALA A C 1
ATOM 936 O O . ALA A 1 125 ? 4.935 -0.541 -21.109 1.00 67.19 125 ALA A O 1
ATOM 937 N N . TYR A 1 126 ? 5.242 1.619 -21.492 1.00 60.38 126 TYR A N 1
ATOM 938 C CA . TYR A 1 126 ? 5.966 2.006 -20.285 1.00 60.38 126 TYR A CA 1
ATOM 939 C C . TYR A 1 126 ? 5.025 2.169 -19.069 1.00 60.38 126 TYR A C 1
ATOM 941 O O . TYR A 1 126 ? 4.347 3.198 -19.106 1.00 60.38 126 TYR A O 1
ATOM 949 N N . PRO A 1 127 ? 4.874 1.288 -18.054 1.00 58.06 127 PRO A N 1
ATOM 950 C CA . PRO A 1 127 ? 3.991 1.587 -16.915 1.00 58.06 127 PRO A CA 1
ATOM 951 C C . PRO A 1 127 ? 4.536 2.674 -15.972 1.00 58.06 127 PRO A C 1
ATOM 953 O O . PRO A 1 127 ? 5.774 2.852 -15.885 1.00 58.06 127 PRO A O 1
#

Mean predicted aligned error: 11.42 Å

Foldseek 3Di:
DVVVVVVVVVVVVVCVVVVVVNVVVVVVVVVVVVVVVVVVVVVVVVVVVVQVVCCVPVNHVPDDDDDDDDPVNDDDPVVVVVVVVVVVCVVVVPPDDKDKDFQDFDQDDDPVGTDTDGDIDIDPSRD

pLDDT: mean 85.73, std 9.41, range [58.06, 98.44]

Solvent-accessible surface area (backbone atoms only — not comparable to full-atom values): 7720 Å² total; per-residue (Å²): 114,69,68,60,55,49,53,52,52,51,52,49,50,51,50,64,74,43,39,71,63,52,50,54,54,51,50,51,52,52,52,52,52,51,51,53,51,51,53,51,53,51,50,52,50,50,51,49,55,49,48,55,50,39,37,73,75,60,38,52,97,89,54,83,87,84,87,88,75,52,92,83,72,55,86,70,64,62,66,62,53,47,53,53,52,51,51,49,33,62,75,68,65,54,91,74,80,63,54,74,48,76,71,44,73,43,79,45,78,50,101,86,49,75,44,80,39,80,38,69,52,60,38,92,69,51,132

Sequence (127 aa):
MSGFIGALLEAWAELRHHKLRVLLSLIGIAVSVAALTAVVALGEYQRQAAAEQSDRYGGRVATISVSASATDGAPLDWDSFDEDVSGAAARFELSYVSRLAASVTLQVQTPEWVRPVTTMLVDPAYP

Secondary structure (DSSP, 8-state):
-HHHHHHHHHHHHHHHHSHHHHHHHHHHHHHHHHHHHHHHHHHHHHHHHHHHHHHHHH-STT--------SSSPPP-HHHHHHHHHHHHHHTT-S----EEEEEEEEEE-SS-EEEEEEEEE-TT--

Radius of gyration: 32.74 Å; Cα contacts (8 Å, |Δi|>4): 61; chains: 1; bounding box: 74×48×77 Å